Protein AF-A0A965P5X3-F1 (afdb_monomer_lite)

Structure (mmCIF, N/CA/C/O backbone):
data_AF-A0A965P5X3-F1
#
_entry.id   AF-A0A965P5X3-F1
#
loop_
_atom_site.group_PDB
_atom_site.id
_atom_site.type_symbol
_atom_site.label_atom_id
_atom_site.label_alt_id
_atom_site.label_comp_id
_atom_site.label_asym_id
_atom_site.label_entity_id
_atom_site.label_seq_id
_atom_site.pdbx_PDB_ins_code
_atom_site.Cartn_x
_atom_site.Cartn_y
_atom_site.Cartn_z
_atom_site.occupancy
_atom_site.B_iso_or_equiv
_atom_site.auth_seq_id
_atom_site.auth_comp_id
_atom_site.auth_asym_id
_atom_site.auth_atom_id
_atom_site.pdbx_PDB_model_num
ATOM 1 N N . MET A 1 1 ? -17.118 -2.927 -18.963 1.00 32.94 1 MET A N 1
ATOM 2 C CA . MET A 1 1 ? -16.221 -1.953 -19.626 1.00 32.94 1 MET A CA 1
ATOM 3 C C . MET A 1 1 ? -15.407 -1.257 -18.545 1.00 32.94 1 MET A C 1
ATOM 5 O O . MET A 1 1 ? -15.992 -0.538 -17.747 1.00 32.94 1 MET A O 1
ATOM 9 N N . ALA A 1 2 ? -14.108 -1.545 -18.433 1.00 37.66 2 ALA A N 1
ATOM 10 C CA . ALA A 1 2 ? -13.240 -0.914 -17.435 1.00 37.66 2 ALA A CA 1
ATOM 11 C C . ALA A 1 2 ? -12.812 0.477 -17.930 1.00 37.66 2 ALA A C 1
ATOM 13 O O . ALA A 1 2 ? -12.352 0.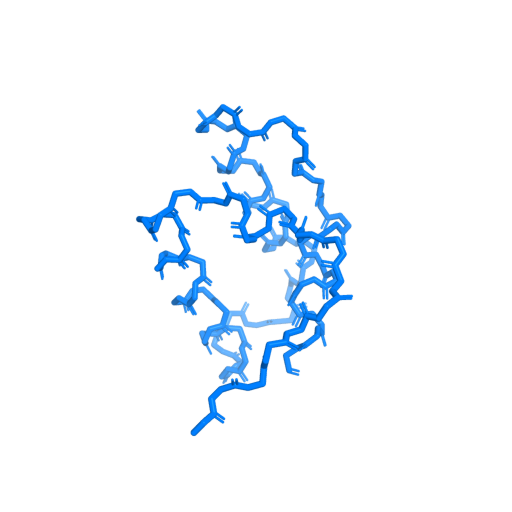613 -19.062 1.00 37.66 2 ALA A O 1
ATOM 14 N N . ALA A 1 3 ? -13.000 1.507 -17.106 1.00 44.66 3 ALA A N 1
ATOM 15 C CA . ALA A 1 3 ? -12.617 2.875 -17.434 1.00 44.66 3 ALA A CA 1
ATOM 16 C C . ALA A 1 3 ? -11.090 2.983 -17.585 1.00 44.66 3 ALA A C 1
ATOM 18 O O . ALA A 1 3 ? -10.350 2.780 -16.620 1.00 44.66 3 ALA A O 1
ATOM 19 N N . VAL A 1 4 ? -10.621 3.319 -18.790 1.00 48.47 4 VAL A N 1
ATOM 20 C CA . VAL A 1 4 ? -9.215 3.654 -19.046 1.00 48.47 4 VAL A CA 1
ATOM 21 C C . VAL A 1 4 ? -8.916 4.982 -18.353 1.00 48.47 4 VAL A C 1
ATOM 23 O O . VAL A 1 4 ? -9.414 6.038 -18.740 1.00 48.47 4 VAL A O 1
ATOM 26 N N . ARG A 1 5 ? -8.132 4.932 -17.275 1.00 54.62 5 ARG A N 1
ATOM 27 C CA . ARG A 1 5 ? -7.671 6.125 -16.559 1.00 54.62 5 ARG A CA 1
ATOM 28 C C . ARG A 1 5 ? -6.495 6.737 -17.331 1.00 54.62 5 ARG A C 1
ATOM 30 O O . ARG A 1 5 ? -5.391 6.214 -17.285 1.00 54.62 5 ARG A O 1
ATOM 37 N N . HIS A 1 6 ? -6.727 7.857 -18.018 1.00 48.28 6 HIS A N 1
ATOM 38 C CA . HIS A 1 6 ? -5.709 8.641 -18.740 1.00 48.28 6 HIS A CA 1
ATOM 39 C C . HIS A 1 6 ? -4.849 9.509 -17.795 1.00 48.28 6 HIS A C 1
ATOM 41 O O . HIS A 1 6 ? -4.797 10.730 -17.927 1.00 48.28 6 HIS A O 1
ATOM 47 N N . GLY A 1 7 ? -4.207 8.892 -16.801 1.00 56.03 7 GLY A N 1
ATOM 48 C CA . GLY A 1 7 ? -3.216 9.544 -15.937 1.00 56.03 7 GLY A CA 1
ATOM 49 C C . GLY A 1 7 ? -1.809 8.993 -16.189 1.00 56.03 7 GLY A C 1
ATOM 50 O O . GLY A 1 7 ? -1.681 7.913 -16.766 1.00 56.03 7 GLY A O 1
ATOM 51 N N . PRO A 1 8 ? -0.737 9.691 -15.766 1.00 55.94 8 PRO A N 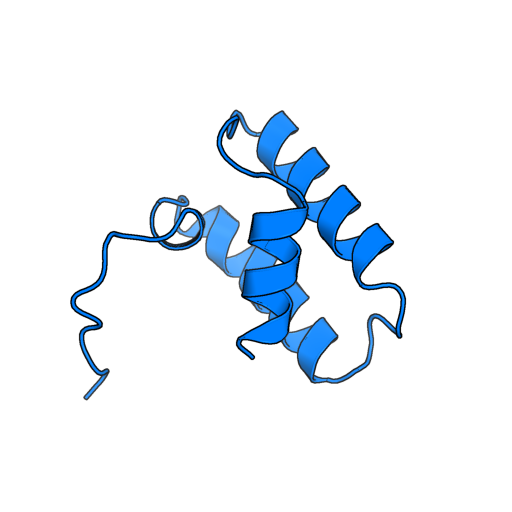1
ATOM 52 C CA . PRO A 1 8 ? 0.594 9.094 -15.748 1.00 55.94 8 PRO A CA 1
ATOM 53 C C . PRO A 1 8 ? 0.552 7.797 -14.931 1.00 55.94 8 PRO A C 1
ATOM 55 O O . PRO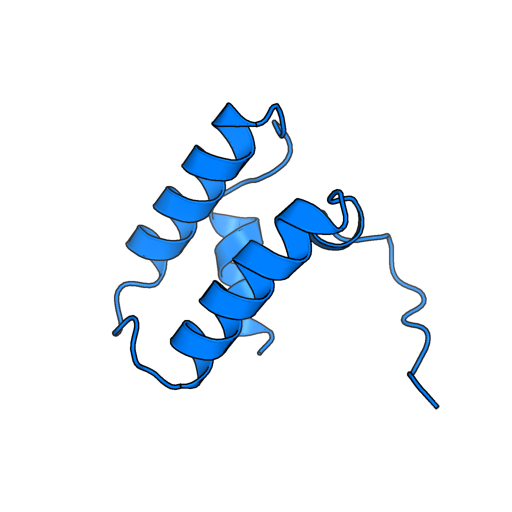 A 1 8 ? 0.068 7.807 -13.797 1.00 55.94 8 PRO A O 1
ATOM 58 N N . ALA A 1 9 ? 1.051 6.700 -15.512 1.00 62.94 9 ALA A N 1
ATOM 59 C CA . ALA A 1 9 ? 1.056 5.390 -14.868 1.00 62.94 9 ALA A CA 1
ATOM 60 C C . ALA A 1 9 ? 1.705 5.492 -13.482 1.00 62.94 9 ALA A C 1
ATOM 62 O O . ALA A 1 9 ? 2.885 5.860 -13.358 1.00 62.94 9 ALA A 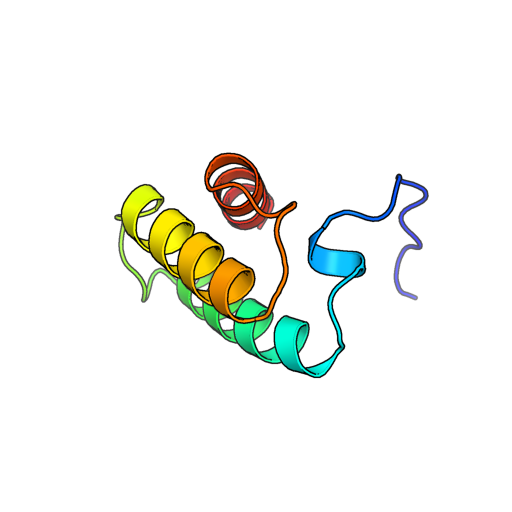O 1
ATOM 63 N N . THR A 1 10 ? 0.916 5.194 -12.451 1.00 76.94 10 THR A N 1
ATOM 64 C CA . THR A 1 10 ? 1.346 5.175 -11.053 1.00 76.94 10 THR A CA 1
ATOM 65 C C . THR A 1 10 ? 2.408 4.099 -10.840 1.00 76.94 10 THR A C 1
ATOM 67 O O . THR A 1 10 ? 2.531 3.167 -11.633 1.00 76.94 10 THR A O 1
ATOM 70 N N . TRP A 1 11 ? 3.188 4.196 -9.760 1.00 83.69 11 TRP A N 1
ATOM 71 C CA . TRP A 1 11 ? 4.201 3.182 -9.434 1.00 83.69 11 TRP A CA 1
ATOM 72 C C . TRP A 1 11 ? 3.612 1.760 -9.408 1.00 83.69 11 TRP A C 1
ATOM 74 O O . TRP A 1 11 ? 4.263 0.829 -9.862 1.00 83.69 11 TRP A O 1
ATOM 84 N N . TYR A 1 12 ? 2.358 1.618 -8.963 1.00 82.56 12 TYR A N 1
ATOM 85 C CA . TYR A 1 12 ? 1.618 0.357 -8.921 1.00 82.56 12 TYR A CA 1
ATOM 86 C C . TYR A 1 12 ? 1.324 -0.207 -10.327 1.00 82.56 12 TYR A C 1
ATOM 88 O O . TYR A 1 12 ? 1.423 -1.407 -10.558 1.00 82.56 12 TYR A O 1
ATOM 96 N N . GLU A 1 13 ? 1.034 0.650 -11.309 1.00 81.06 13 GLU A N 1
ATOM 97 C CA . GLU A 1 13 ? 0.789 0.230 -12.699 1.00 81.06 13 GLU A CA 1
ATOM 98 C C . GLU A 1 13 ? 2.073 -0.181 -13.433 1.00 81.06 13 GLU A C 1
ATOM 100 O O . GLU A 1 13 ? 2.015 -0.915 -14.419 1.00 81.06 13 GLU A O 1
ATOM 105 N N . ARG A 1 14 ? 3.234 0.265 -12.940 1.00 80.44 14 ARG A N 1
ATOM 106 C CA . ARG A 1 14 ? 4.559 -0.101 -13.467 1.00 80.44 14 ARG A CA 1
ATOM 107 C C . ARG A 1 14 ? 5.067 -1.441 -12.936 1.00 80.44 14 ARG A C 1
ATOM 109 O O . ARG A 1 14 ? 6.090 -1.927 -13.406 1.00 80.44 14 ARG A O 1
ATOM 116 N N . LEU A 1 15 ? 4.375 -2.028 -11.962 1.00 81.31 15 LEU A N 1
ATOM 117 C CA . LEU A 1 15 ? 4.755 -3.303 -11.367 1.00 81.31 15 LEU A CA 1
ATOM 118 C C . LEU A 1 15 ? 4.598 -4.456 -12.353 1.00 81.31 15 LEU A C 1
ATOM 120 O O . LEU A 1 15 ? 3.667 -4.462 -13.161 1.00 81.31 15 LEU A O 1
ATOM 124 N N . ALA A 1 16 ? 5.438 -5.480 -12.220 1.00 82.00 16 ALA A N 1
ATOM 125 C CA . ALA A 1 16 ? 5.160 -6.779 -12.823 1.00 82.00 16 ALA A CA 1
ATOM 126 C C . ALA A 1 16 ? 3.804 -7.318 -12.313 1.00 82.00 16 ALA A C 1
ATOM 128 O O . ALA A 1 16 ? 3.442 -7.028 -11.167 1.00 82.00 16 ALA A O 1
ATOM 129 N N . PRO A 1 17 ? 3.051 -8.081 -13.129 1.00 82.19 17 PRO A N 1
ATOM 130 C CA . PRO A 1 17 ? 1.746 -8.624 -12.739 1.00 82.19 17 PRO A CA 1
ATOM 131 C C . PRO A 1 17 ? 1.794 -9.369 -11.400 1.00 82.19 17 PRO A C 1
ATOM 133 O O . PRO A 1 17 ? 0.978 -9.102 -10.526 1.00 82.19 17 PRO A O 1
ATOM 136 N N . GLU A 1 18 ? 2.841 -10.169 -11.194 1.00 82.31 18 GLU A N 1
ATOM 137 C CA . GLU A 1 18 ? 3.067 -10.967 -9.983 1.00 82.31 18 GLU A CA 1
ATOM 138 C C . GLU A 1 18 ? 3.109 -10.105 -8.708 1.00 82.31 18 GLU A C 1
ATOM 140 O O . GLU A 1 18 ? 2.579 -10.470 -7.662 1.00 82.31 18 GLU A O 1
ATOM 145 N N . HIS A 1 19 ? 3.709 -8.913 -8.777 1.00 83.81 19 HIS A N 1
ATOM 146 C CA . HIS A 1 19 ? 3.774 -8.002 -7.630 1.00 83.81 19 HIS A CA 1
ATOM 147 C C . HIS A 1 19 ? 2.463 -7.250 -7.401 1.00 83.81 19 HIS A C 1
ATOM 149 O O . HIS A 1 19 ? 2.198 -6.825 -6.277 1.00 83.81 19 HIS A O 1
ATOM 155 N N . ARG A 1 20 ? 1.643 -7.074 -8.444 1.00 87.38 20 ARG A N 1
ATOM 156 C CA . ARG A 1 20 ? 0.319 -6.455 -8.303 1.00 87.38 20 ARG A CA 1
ATOM 157 C C . ARG A 1 20 ? -0.630 -7.378 -7.565 1.00 87.38 20 ARG A C 1
ATOM 159 O O . ARG A 1 20 ? -1.287 -6.903 -6.652 1.00 87.38 20 ARG A O 1
ATOM 166 N N . GLU A 1 21 ? -0.628 -8.670 -7.887 1.00 86.88 21 GLU A N 1
ATOM 167 C CA . GLU A 1 21 ? -1.493 -9.664 -7.238 1.00 86.88 21 GLU A CA 1
ATOM 168 C C . GLU A 1 21 ? -1.257 -9.725 -5.721 1.00 86.88 21 GLU A C 1
ATOM 170 O O . GLU A 1 21 ? -2.204 -9.672 -4.935 1.00 86.88 21 GLU A O 1
ATOM 175 N N . GLU A 1 22 ? 0.011 -9.740 -5.292 1.00 86.19 22 GLU A N 1
ATOM 176 C CA . GLU A 1 22 ? 0.362 -9.684 -3.866 1.00 86.19 22 GLU A CA 1
ATOM 177 C C . GLU A 1 22 ? -0.146 -8.397 -3.195 1.00 86.19 22 GLU A C 1
ATOM 179 O O . GLU A 1 22 ? -0.683 -8.425 -2.084 1.00 86.19 22 GLU A O 1
ATOM 184 N N . LEU A 1 23 ? 0.013 -7.251 -3.860 1.00 87.69 23 LEU A N 1
ATOM 185 C CA . LEU A 1 23 ? -0.440 -5.967 -3.330 1.00 87.69 23 LEU A CA 1
ATOM 186 C C . LEU A 1 23 ? -1.964 -5.851 -3.330 1.00 87.69 23 LEU A C 1
ATOM 188 O O . LEU A 1 23 ? -2.513 -5.261 -2.405 1.00 87.69 23 LEU A O 1
ATOM 192 N N . ASP A 1 24 ? -2.658 -6.430 -4.303 1.00 89.31 24 ASP A N 1
ATOM 193 C CA . ASP A 1 24 ? -4.118 -6.456 -4.343 1.00 89.31 24 ASP A CA 1
ATOM 194 C C . ASP A 1 24 ? -4.691 -7.268 -3.189 1.00 89.31 24 ASP A C 1
ATOM 196 O O . ASP A 1 24 ? -5.638 -6.816 -2.547 1.00 89.31 24 ASP A O 1
ATOM 200 N N . ALA A 1 25 ? -4.072 -8.401 -2.846 1.00 89.25 25 ALA A N 1
ATOM 201 C CA . ALA A 1 25 ? -4.443 -9.164 -1.658 1.00 89.25 25 ALA A CA 1
ATOM 202 C C . ALA A 1 25 ? -4.260 -8.335 -0.374 1.00 89.25 25 ALA A C 1
ATOM 204 O O . ALA A 1 25 ? -5.159 -8.269 0.467 1.00 89.25 25 ALA A O 1
ATOM 205 N N . ILE A 1 26 ? -3.129 -7.630 -0.245 1.00 88.50 26 ILE A N 1
ATOM 206 C CA . ILE A 1 26 ? -2.875 -6.729 0.891 1.00 88.50 26 ILE A CA 1
ATOM 207 C C . ILE A 1 26 ? -3.903 -5.592 0.928 1.00 88.50 26 ILE A C 1
ATOM 209 O O . ILE A 1 26 ? -4.394 -5.229 1.998 1.00 88.50 26 ILE A O 1
ATOM 213 N N . LYS A 1 27 ? -4.250 -5.026 -0.230 1.00 87.75 27 LYS A N 1
ATOM 214 C CA . LYS A 1 27 ? -5.233 -3.948 -0.340 1.00 87.75 27 LYS A CA 1
ATOM 215 C C . LYS A 1 27 ? -6.634 -4.420 0.021 1.00 87.75 27 LYS A C 1
ATOM 217 O O . LYS A 1 27 ? -7.326 -3.713 0.743 1.00 87.75 27 LYS A O 1
ATOM 222 N N . ALA A 1 28 ? -7.029 -5.612 -0.417 1.00 88.75 28 ALA A N 1
ATOM 223 C CA . ALA A 1 28 ? -8.304 -6.215 -0.053 1.00 88.75 28 ALA A CA 1
ATOM 224 C C . ALA A 1 28 ? -8.408 -6.416 1.467 1.00 88.75 28 ALA A C 1
ATOM 226 O O . ALA A 1 28 ? -9.387 -5.982 2.069 1.00 88.75 28 ALA A O 1
ATOM 227 N N . ALA A 1 29 ? -7.367 -6.966 2.102 1.00 87.25 29 ALA A N 1
ATOM 228 C CA . ALA A 1 29 ? -7.317 -7.140 3.556 1.00 87.25 29 ALA A CA 1
ATOM 229 C C . ALA A 1 29 ? -7.296 -5.796 4.317 1.00 87.25 29 ALA A C 1
ATOM 231 O O . ALA A 1 29 ? -7.876 -5.670 5.398 1.00 87.25 29 ALA A O 1
ATOM 232 N N . TRP A 1 30 ? -6.665 -4.761 3.750 1.00 87.12 30 TRP A N 1
ATOM 233 C CA . TRP A 1 30 ? -6.715 -3.398 4.287 1.00 87.12 30 TRP A CA 1
ATOM 234 C C . TRP A 1 30 ? -8.133 -2.817 4.229 1.00 87.12 30 TRP A C 1
ATOM 236 O O . TRP A 1 30 ? -8.631 -2.325 5.240 1.00 87.12 30 TRP A O 1
ATOM 246 N N . THR A 1 31 ? -8.798 -2.905 3.076 1.00 85.50 31 THR A N 1
ATOM 247 C CA . THR A 1 31 ? -10.168 -2.408 2.877 1.00 85.50 31 THR A CA 1
ATOM 248 C C . THR A 1 31 ? -11.188 -3.178 3.718 1.00 85.50 31 THR A C 1
ATOM 250 O O . THR A 1 31 ? -12.134 -2.580 4.222 1.00 85.50 31 THR A O 1
ATOM 253 N N . ALA A 1 32 ? -10.971 -4.476 3.938 1.00 86.94 32 ALA A N 1
ATOM 254 C CA . ALA A 1 32 ? -11.775 -5.296 4.844 1.00 86.94 32 ALA A CA 1
ATOM 255 C C . ALA A 1 32 ? -11.558 -4.959 6.335 1.00 86.94 32 ALA A C 1
ATOM 257 O O . ALA A 1 32 ? -12.304 -5.430 7.189 1.00 86.94 32 ALA A O 1
ATOM 258 N N . GLY A 1 33 ? -10.549 -4.143 6.665 1.00 85.00 33 GLY A N 1
ATOM 259 C CA . GLY A 1 33 ? -10.210 -3.769 8.040 1.00 85.00 33 GLY A CA 1
ATOM 260 C C . GLY A 1 33 ? -9.419 -4.832 8.811 1.00 85.00 33 GLY A C 1
ATOM 261 O O . GLY A 1 33 ? -9.132 -4.637 9.992 1.00 85.00 33 GLY A O 1
ATOM 262 N N . GLU A 1 34 ? -9.011 -5.925 8.160 1.00 82.94 34 GLU A N 1
ATOM 263 C CA . GLU A 1 34 ? -8.303 -7.051 8.787 1.00 82.94 34 GLU A CA 1
ATOM 264 C C . GLU A 1 34 ? -6.871 -6.689 9.204 1.00 82.94 34 GLU A C 1
ATOM 266 O O . GLU A 1 34 ? -6.349 -7.199 10.194 1.00 82.94 34 GLU A O 1
ATOM 271 N N . LEU A 1 35 ? -6.235 -5.758 8.485 1.00 77.44 35 LEU A N 1
ATOM 272 C CA . LEU A 1 35 ? -4.861 -5.310 8.757 1.00 77.44 35 LEU A CA 1
ATOM 273 C C . LEU A 1 35 ? -4.760 -4.230 9.858 1.00 77.44 35 LEU A C 1
ATOM 275 O O . LEU A 1 35 ? -3.662 -3.761 10.178 1.00 77.44 35 LEU A O 1
ATOM 279 N N . GLY A 1 36 ? -5.886 -3.854 10.476 1.00 75.06 36 GLY A N 1
ATOM 280 C CA . GLY A 1 36 ? -5.952 -2.892 11.578 1.00 75.06 36 GLY A CA 1
ATOM 281 C C . GLY A 1 36 ? -5.617 -1.445 11.185 1.00 75.06 36 GLY A C 1
ATOM 282 O O . GLY A 1 36 ? -5.486 -1.090 10.021 1.00 75.06 36 GLY A O 1
ATOM 283 N N . THR A 1 37 ? -5.458 -0.562 12.176 1.00 72.94 37 THR A N 1
ATOM 284 C CA . THR A 1 37 ? -5.313 0.897 11.963 1.00 72.94 37 THR A CA 1
ATOM 285 C C . THR A 1 37 ? -3.879 1.374 11.699 1.00 72.94 37 THR A C 1
ATOM 287 O O . THR A 1 37 ? -3.637 2.570 11.515 1.00 72.94 37 THR A O 1
ATOM 290 N N . ARG A 1 38 ? -2.889 0.473 11.653 1.00 82.94 38 ARG A N 1
ATOM 291 C CA . ARG A 1 38 ? -1.457 0.832 11.590 1.00 82.94 38 ARG A CA 1
ATOM 292 C C . ARG A 1 38 ? -0.969 1.096 10.160 1.00 82.94 38 ARG A C 1
ATOM 294 O O . ARG A 1 38 ? 0.003 0.499 9.697 1.00 82.94 38 ARG A O 1
ATOM 301 N N . A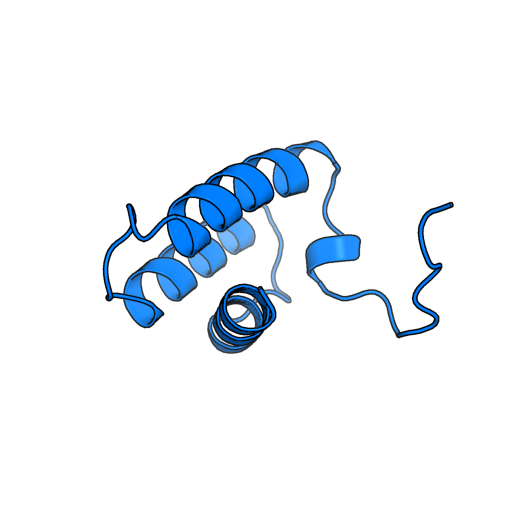RG A 1 39 ? -1.607 2.059 9.487 1.00 84.81 39 ARG A N 1
ATOM 302 C CA . ARG A 1 39 ? -1.349 2.452 8.086 1.00 84.81 39 ARG A CA 1
ATOM 303 C C . ARG A 1 39 ? 0.129 2.703 7.777 1.00 84.81 39 ARG A C 1
ATOM 305 O O . ARG A 1 39 ? 0.645 2.187 6.794 1.00 84.81 39 ARG A O 1
ATOM 312 N N . LYS A 1 40 ? 0.825 3.463 8.632 1.00 88.12 40 LYS A N 1
ATOM 313 C CA . LYS A 1 40 ? 2.255 3.786 8.452 1.00 88.12 40 LYS A CA 1
ATOM 314 C C . LYS A 1 40 ? 3.142 2.544 8.519 1.00 88.12 40 LYS A C 1
ATOM 316 O O . LYS A 1 40 ? 4.047 2.379 7.710 1.00 88.12 40 LYS A O 1
ATOM 321 N N . THR A 1 41 ? 2.862 1.642 9.459 1.00 89.69 41 THR A N 1
ATOM 322 C CA . THR A 1 41 ? 3.610 0.388 9.600 1.00 89.69 41 THR A CA 1
ATOM 323 C C . THR A 1 41 ? 3.431 -0.493 8.368 1.00 89.69 41 THR A C 1
ATOM 325 O O . THR A 1 41 ? 4.420 -1.000 7.841 1.00 89.69 41 THR A O 1
ATOM 328 N N . LEU A 1 42 ? 2.195 -0.614 7.873 1.00 89.69 42 LEU A N 1
ATOM 329 C CA . LEU A 1 42 ? 1.893 -1.367 6.658 1.00 89.69 42 LEU A CA 1
ATOM 330 C C . LEU A 1 42 ? 2.573 -0.748 5.429 1.00 89.69 42 LEU A C 1
ATOM 332 O O . LEU A 1 42 ? 3.275 -1.439 4.695 1.00 89.69 42 LEU A O 1
ATOM 336 N N . ALA A 1 43 ? 2.446 0.567 5.247 1.00 90.88 43 ALA A N 1
ATOM 337 C CA . ALA A 1 43 ? 3.061 1.277 4.133 1.00 90.88 43 ALA A CA 1
ATOM 338 C C . ALA A 1 43 ? 4.592 1.159 4.124 1.00 90.88 43 ALA A C 1
ATOM 340 O O . ALA A 1 43 ? 5.191 0.918 3.075 1.00 90.88 43 ALA A O 1
ATOM 341 N N . ARG A 1 44 ? 5.231 1.257 5.297 1.00 92.25 44 ARG A N 1
ATOM 342 C CA . ARG A 1 44 ? 6.674 1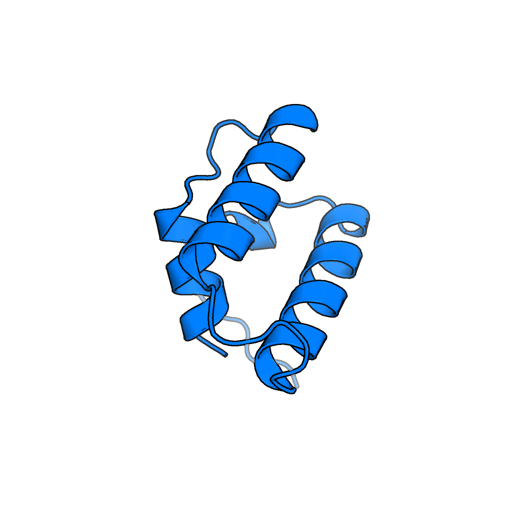.049 5.450 1.00 92.25 44 ARG A CA 1
ATOM 343 C C . ARG A 1 44 ? 7.083 -0.381 5.099 1.00 92.25 44 ARG A C 1
ATOM 345 O O . ARG A 1 44 ? 8.100 -0.565 4.433 1.00 92.25 44 ARG A O 1
ATOM 352 N N . ALA A 1 45 ? 6.313 -1.383 5.527 1.00 90.88 45 ALA A N 1
ATOM 353 C CA . ALA A 1 45 ? 6.586 -2.786 5.222 1.00 90.88 45 ALA A CA 1
ATOM 354 C C . ALA A 1 45 ? 6.480 -3.071 3.716 1.00 90.88 45 ALA A C 1
ATOM 356 O O . ALA A 1 45 ? 7.385 -3.682 3.147 1.00 90.88 45 ALA A O 1
ATOM 357 N N . ILE A 1 46 ? 5.433 -2.559 3.063 1.00 90.38 46 ILE A N 1
ATOM 358 C CA . ILE A 1 46 ? 5.240 -2.660 1.610 1.00 90.38 46 ILE A CA 1
ATOM 359 C C . ILE A 1 46 ? 6.396 -1.979 0.871 1.00 90.38 46 ILE A C 1
ATOM 361 O O . ILE A 1 46 ? 7.047 -2.609 0.040 1.00 90.38 46 ILE A O 1
ATOM 365 N N . ALA A 1 47 ? 6.712 -0.723 1.204 1.00 91.06 47 ALA A N 1
ATOM 366 C CA . ALA A 1 47 ? 7.794 0.012 0.552 1.00 91.06 47 ALA A CA 1
ATOM 367 C C . ALA A 1 47 ? 9.152 -0.689 0.728 1.00 91.06 47 ALA A C 1
ATOM 369 O O . ALA A 1 47 ? 9.929 -0.790 -0.220 1.00 91.06 47 ALA A O 1
ATOM 370 N N . ALA A 1 48 ? 9.435 -1.228 1.918 1.00 90.69 48 ALA A N 1
ATOM 371 C CA . ALA A 1 48 ? 10.653 -1.991 2.171 1.00 90.69 48 ALA A CA 1
ATOM 372 C C . ALA A 1 48 ? 10.702 -3.300 1.366 1.00 90.69 48 ALA A C 1
ATOM 374 O O . ALA A 1 48 ? 11.757 -3.642 0.831 1.00 90.69 48 ALA A O 1
ATOM 375 N N . ASN A 1 49 ? 9.583 -4.023 1.260 1.00 89.75 49 ASN A N 1
ATOM 376 C CA . ASN A 1 49 ? 9.502 -5.251 0.470 1.00 89.75 49 ASN A CA 1
ATOM 377 C C . ASN A 1 49 ? 9.738 -4.960 -1.018 1.00 89.75 49 ASN A C 1
ATOM 379 O O . ASN A 1 49 ? 10.580 -5.598 -1.640 1.00 89.75 49 ASN A O 1
ATOM 383 N N . MET A 1 50 ? 9.082 -3.935 -1.557 1.00 86.69 50 MET A N 1
ATOM 384 C CA . MET A 1 50 ? 9.222 -3.556 -2.961 1.00 86.69 50 MET A CA 1
ATOM 385 C C . MET A 1 50 ? 10.636 -3.058 -3.300 1.00 86.69 50 MET A C 1
ATOM 387 O O . MET A 1 50 ? 11.189 -3.425 -4.335 1.00 86.69 50 MET A O 1
ATOM 391 N N . ARG A 1 51 ? 11.284 -2.311 -2.395 1.00 88.25 51 ARG A N 1
ATOM 392 C CA . ARG A 1 51 ? 12.693 -1.908 -2.555 1.00 88.25 51 ARG A CA 1
ATOM 393 C C . ARG A 1 51 ? 13.645 -3.097 -2.620 1.00 88.25 51 ARG A C 1
ATOM 395 O O . ARG A 1 51 ? 14.552 -3.095 -3.445 1.00 88.25 51 ARG A O 1
ATOM 402 N N . LYS A 1 52 ? 13.425 -4.135 -1.803 1.00 87.69 52 LYS A N 1
ATOM 403 C CA . LYS A 1 52 ? 14.213 -5.382 -1.873 1.00 87.69 52 LYS A CA 1
ATOM 404 C C . LYS A 1 52 ? 14.075 -6.094 -3.220 1.00 87.69 52 LYS A C 1
ATOM 406 O O . LYS A 1 52 ? 14.987 -6.809 -3.609 1.00 87.69 52 LYS A O 1
ATOM 411 N N . ARG A 1 53 ? 12.968 -5.874 -3.933 1.00 83.06 53 ARG A N 1
ATOM 412 C CA . ARG A 1 53 ? 12.708 -6.408 -5.278 1.00 83.06 53 ARG A CA 1
ATOM 413 C C . ARG A 1 53 ? 13.207 -5.489 -6.403 1.00 83.06 53 ARG A C 1
ATOM 415 O O . ARG A 1 53 ? 12.849 -5.686 -7.555 1.00 83.06 53 ARG A O 1
ATOM 422 N N . GLY A 1 54 ? 14.024 -4.484 -6.078 1.00 82.62 54 GLY A N 1
ATOM 423 C CA . GLY A 1 54 ? 14.651 -3.591 -7.057 1.00 82.62 54 GLY A CA 1
ATOM 424 C C . GLY A 1 54 ? 13.852 -2.329 -7.383 1.00 82.62 54 GLY A C 1
ATOM 425 O O . GLY A 1 54 ? 14.241 -1.580 -8.275 1.00 82.62 54 GLY A O 1
ATOM 426 N N . MET A 1 55 ? 12.759 -2.050 -6.666 1.00 79.81 55 MET A N 1
ATOM 427 C CA . MET A 1 55 ? 11.943 -0.863 -6.922 1.00 79.81 55 MET A CA 1
ATOM 428 C C . MET A 1 55 ? 12.315 0.300 -6.011 1.00 79.81 55 MET A C 1
ATOM 430 O O . MET A 1 55 ? 11.815 0.443 -4.893 1.00 79.81 55 MET A O 1
ATOM 434 N N . SER A 1 56 ? 13.195 1.153 -6.524 1.00 75.94 56 SER A N 1
ATOM 435 C CA . SER A 1 56 ? 13.727 2.317 -5.811 1.00 75.94 56 SER A CA 1
ATOM 436 C C . SER A 1 56 ? 12.740 3.489 -5.725 1.00 75.94 56 SER A C 1
ATOM 438 O O . SER A 1 56 ? 12.777 4.241 -4.753 1.00 75.94 56 SER A O 1
ATOM 440 N N . ASP A 1 57 ? 11.816 3.608 -6.685 1.00 77.94 57 ASP A N 1
ATOM 441 C CA . ASP A 1 57 ? 10.835 4.705 -6.778 1.00 77.94 57 ASP A CA 1
ATOM 442 C C . ASP A 1 57 ? 9.638 4.578 -5.817 1.00 77.94 57 ASP A C 1
ATOM 444 O O . ASP A 1 57 ? 8.761 5.444 -5.776 1.00 77.94 57 ASP A O 1
ATOM 448 N N . ILE A 1 58 ? 9.573 3.510 -5.015 1.00 83.75 58 ILE A N 1
ATOM 449 C CA . ILE A 1 58 ? 8.464 3.289 -4.080 1.00 83.75 58 ILE A CA 1
ATOM 450 C C . ILE A 1 58 ? 8.809 3.899 -2.718 1.00 83.75 58 ILE A C 1
ATOM 452 O O . ILE A 1 58 ? 9.715 3.459 -1.998 1.00 83.75 58 ILE A O 1
ATOM 456 N N . GLY A 1 59 ? 8.066 4.949 -2.368 1.00 85.75 59 GLY A N 1
ATOM 457 C CA . GLY A 1 59 ? 8.119 5.624 -1.074 1.00 85.75 59 GLY A CA 1
ATOM 458 C C . GLY A 1 59 ? 6.908 5.304 -0.200 1.00 85.75 59 GLY A C 1
ATOM 459 O O . GLY A 1 59 ? 5.812 5.069 -0.704 1.00 85.75 59 GLY A O 1
ATOM 460 N N . GLU A 1 60 ? 7.090 5.366 1.121 1.00 89.62 60 GLU A N 1
ATOM 461 C CA . GLU A 1 60 ? 6.024 5.137 2.112 1.00 89.62 60 GLU A CA 1
ATOM 462 C C . GLU A 1 60 ? 4.786 6.008 1.843 1.00 89.62 60 GLU A C 1
ATOM 464 O O . GLU A 1 60 ? 3.668 5.506 1.851 1.00 89.62 60 GLU A O 1
ATOM 469 N N . GLN A 1 61 ? 4.982 7.288 1.511 1.00 86.25 61 GLN A N 1
ATOM 470 C CA . GLN A 1 61 ? 3.887 8.215 1.196 1.00 86.25 61 GLN A CA 1
ATOM 471 C C . GLN A 1 61 ? 3.088 7.791 -0.045 1.00 86.25 61 GLN A C 1
ATOM 473 O O . GLN A 1 61 ? 1.864 7.894 -0.059 1.00 86.25 61 GLN A O 1
ATOM 478 N N . GLY A 1 62 ? 3.760 7.253 -1.069 1.00 87.56 62 GLY A N 1
ATOM 479 C CA . GLY A 1 62 ? 3.098 6.739 -2.270 1.00 87.56 62 GLY A CA 1
ATOM 480 C C . GLY A 1 62 ? 2.257 5.494 -1.992 1.00 87.56 62 GLY A C 1
ATOM 481 O O . GLY A 1 62 ? 1.213 5.306 -2.616 1.00 87.56 62 GLY A O 1
ATOM 482 N N . VAL A 1 63 ? 2.681 4.673 -1.027 1.00 89.31 63 VAL A N 1
ATOM 483 C CA . VAL A 1 63 ? 1.914 3.511 -0.567 1.00 89.31 63 VAL A CA 1
ATOM 484 C C . VAL A 1 63 ? 0.729 3.940 0.297 1.00 89.31 63 VAL A C 1
ATOM 486 O O . VAL A 1 63 ? -0.366 3.419 0.111 1.00 89.31 63 VAL A O 1
ATOM 489 N N . ILE A 1 64 ? 0.905 4.918 1.191 1.00 89.44 64 ILE A N 1
ATOM 490 C CA . ILE A 1 64 ? -0.192 5.480 1.998 1.00 89.44 64 ILE A CA 1
ATOM 491 C C . ILE A 1 64 ? -1.293 6.024 1.085 1.00 89.44 64 ILE A C 1
ATOM 493 O O . ILE A 1 64 ? -2.441 5.608 1.216 1.00 89.44 64 ILE A O 1
ATOM 497 N N . ALA A 1 65 ? -0.939 6.859 0.107 1.00 87.81 65 ALA A N 1
ATOM 498 C CA . ALA A 1 65 ? -1.903 7.403 -0.847 1.00 87.81 65 ALA A CA 1
ATOM 499 C C . ALA A 1 65 ? -2.618 6.298 -1.652 1.00 87.81 65 ALA A C 1
ATOM 501 O O . ALA A 1 65 ? -3.805 6.404 -1.954 1.00 87.81 65 ALA A O 1
ATOM 502 N N . TRP A 1 66 ? -1.917 5.211 -1.988 1.00 87.44 66 TRP A N 1
ATOM 503 C CA . TRP A 1 66 ? -2.510 4.058 -2.672 1.00 87.44 66 TRP A CA 1
ATOM 504 C C . TRP A 1 66 ? -3.479 3.256 -1.783 1.00 87.44 66 TRP A C 1
ATOM 506 O O . TRP A 1 66 ? -4.494 2.772 -2.297 1.00 87.44 66 TRP A O 1
ATOM 516 N N . LEU A 1 67 ? -3.202 3.152 -0.477 1.00 85.75 67 LEU A N 1
ATOM 517 C CA . LEU A 1 67 ? -4.097 2.552 0.522 1.00 85.75 67 LEU A CA 1
ATOM 518 C C . LEU A 1 67 ? -5.337 3.422 0.789 1.00 85.75 67 LEU A C 1
ATOM 520 O O . LEU A 1 67 ? -6.404 2.883 1.056 1.00 85.75 67 LEU A O 1
ATOM 524 N N . GLU A 1 68 ? -5.209 4.751 0.726 1.00 82.88 68 GLU A N 1
ATOM 525 C CA . GLU A 1 68 ? -6.307 5.703 0.977 1.00 82.88 68 GLU A CA 1
ATOM 526 C C . GLU A 1 68 ? -7.259 5.882 -0.207 1.00 82.88 68 GLU A C 1
ATOM 528 O O . GLU A 1 68 ? -8.417 6.229 -0.015 1.00 82.88 68 GLU A O 1
ATOM 533 N N . LYS A 1 69 ? -6.797 5.641 -1.437 1.00 74.19 69 LYS A N 1
ATOM 534 C CA . LYS A 1 69 ? -7.617 5.748 -2.657 1.00 74.19 69 LYS A CA 1
ATOM 535 C C . LYS A 1 69 ? -8.583 4.559 -2.850 1.00 74.19 69 LYS A C 1
ATOM 537 O O . LYS A 1 69 ? -9.020 4.331 -3.979 1.00 74.19 69 LYS A O 1
ATOM 542 N N . ALA A 1 70 ? -8.794 3.745 -1.815 1.00 55.00 70 ALA A N 1
ATOM 543 C CA . ALA A 1 70 ? -9.613 2.534 -1.834 1.00 55.00 70 ALA A CA 1
ATOM 544 C C . ALA A 1 70 ? -11.068 2.843 -1.478 1.00 55.00 70 ALA A C 1
ATOM 546 O O . ALA A 1 70 ? -11.276 3.633 -0.532 1.00 55.00 70 ALA A O 1
#

Sequence (70 aa):
MAAVRHGPATWYERLAPEHREELDAIKAAWTAGELGTRRKTLARAIAANMRKRGMSDIGEQGVIAWLEKA

pLDDT: mean 80.11, std 13.54, range [32.94, 92.25]

Secondary structure (DSSP, 8-state):
------SPPPTTTTS-HHHHHHHHHHHHHHHTTTT-S-HHHHHHHHHHHHHHTT-TT--HHHHHHHHHT-

Foldseek 3Di:
DDDDDPDDQAPLNVDDPVLNVVVVVVLVCLVVCVVDDPLLVSLVVSQVVVVVVVDPPRDSVSSSVVSVVD

Radius of gyration: 12.23 Å; chains: 1; bounding box: 31×20×32 Å